Protein AF-A0A536XDP6-F1 (afdb_monomer_lite)

Structure (mmCIF, N/CA/C/O backbone):
data_AF-A0A536XDP6-F1
#
_entry.id   AF-A0A536XDP6-F1
#
loop_
_atom_site.group_PDB
_atom_site.id
_atom_site.type_symbol
_atom_site.label_atom_id
_atom_site.label_alt_id
_atom_site.label_comp_id
_atom_site.label_asym_id
_atom_site.label_entity_id
_atom_site.label_seq_id
_atom_site.pdbx_PDB_ins_code
_atom_site.Cartn_x
_atom_site.Cartn_y
_atom_site.Cartn_z
_atom_site.occupancy
_atom_site.B_iso_or_equiv
_atom_site.auth_seq_id
_atom_site.auth_comp_id
_atom_site.auth_asym_id
_atom_site.auth_atom_id
_atom_site.pdbx_PDB_model_num
ATOM 1 N N . MET A 1 1 ? -15.762 -5.859 -0.167 1.00 59.69 1 MET A N 1
ATOM 2 C CA . MET A 1 1 ? -15.067 -5.511 -1.423 1.00 59.69 1 MET A CA 1
ATOM 3 C C . MET A 1 1 ? -15.198 -4.012 -1.614 1.00 59.69 1 MET A C 1
ATOM 5 O O . MET A 1 1 ? -16.321 -3.524 -1.557 1.00 59.69 1 MET A O 1
ATOM 9 N N . MET A 1 2 ? -14.081 -3.291 -1.740 1.00 72.38 2 MET A N 1
ATOM 10 C CA . MET A 1 2 ? -14.096 -1.864 -2.092 1.00 72.38 2 MET A CA 1
ATOM 11 C C . MET A 1 2 ? -13.733 -1.722 -3.569 1.00 72.38 2 MET A C 1
ATOM 13 O O . MET A 1 2 ? -12.800 -2.383 -4.014 1.00 72.38 2 MET A O 1
ATOM 17 N N . THR A 1 3 ? -14.455 -0.881 -4.303 1.00 72.50 3 THR A N 1
ATOM 18 C CA . THR A 1 3 ? -14.242 -0.623 -5.736 1.00 72.50 3 THR A CA 1
ATOM 19 C C . THR A 1 3 ? -13.460 0.675 -5.940 1.00 72.50 3 THR A C 1
ATOM 21 O O . THR A 1 3 ? -13.860 1.718 -5.407 1.00 72.50 3 THR A O 1
ATOM 24 N N . GLY A 1 4 ? -12.377 0.620 -6.715 1.00 68.00 4 GLY A N 1
ATOM 25 C CA . GLY A 1 4 ? -11.529 1.750 -7.096 1.00 68.00 4 GLY A CA 1
ATOM 26 C C . GLY A 1 4 ? -11.326 1.846 -8.611 1.00 68.00 4 GLY A C 1
ATOM 27 O O . GLY A 1 4 ? -11.861 1.048 -9.375 1.00 68.00 4 GLY A O 1
ATOM 28 N N . GLU A 1 5 ? -10.587 2.863 -9.047 1.00 77.94 5 GLU A N 1
ATOM 29 C CA . GLU A 1 5 ? -10.377 3.164 -10.474 1.00 77.94 5 GLU A CA 1
ATOM 30 C C . GLU A 1 5 ? -9.341 2.243 -11.134 1.00 77.94 5 GLU A C 1
ATOM 32 O O . GLU A 1 5 ? -9.367 2.073 -12.348 1.00 77.94 5 GLU A O 1
ATOM 37 N N . GLY A 1 6 ? -8.451 1.641 -10.342 1.00 75.88 6 GLY A N 1
ATOM 38 C CA . GLY A 1 6 ? -7.462 0.657 -10.782 1.00 75.88 6 GLY A CA 1
ATOM 39 C C . GLY A 1 6 ? -7.885 -0.794 -10.532 1.00 75.88 6 GLY A C 1
ATOM 40 O O . GLY A 1 6 ? -7.323 -1.715 -11.099 1.00 75.88 6 GLY A O 1
ATOM 41 N N . GLY A 1 7 ? -8.903 -1.030 -9.697 1.00 83.94 7 GLY A N 1
ATOM 42 C CA . GLY A 1 7 ? -9.377 -2.377 -9.376 1.00 83.94 7 GLY A CA 1
ATOM 43 C C . GLY A 1 7 ? -10.166 -2.447 -8.071 1.00 83.94 7 GLY A C 1
ATOM 44 O O . GLY A 1 7 ? -10.642 -1.437 -7.554 1.00 83.94 7 GLY A O 1
ATOM 45 N N . ASN A 1 8 ? -10.298 -3.652 -7.519 1.00 91.88 8 ASN A N 1
ATOM 46 C CA . ASN A 1 8 ? -10.928 -3.875 -6.217 1.00 91.88 8 ASN A CA 1
ATOM 47 C C . ASN A 1 8 ? -9.886 -4.104 -5.122 1.00 91.88 8 ASN A C 1
ATOM 49 O O . ASN A 1 8 ? -8.837 -4.683 -5.377 1.00 91.88 8 ASN A O 1
ATOM 53 N N . LEU A 1 9 ? -10.231 -3.724 -3.891 1.00 94.75 9 LEU A N 1
ATOM 54 C CA . LEU A 1 9 ? -9.407 -3.943 -2.701 1.00 94.75 9 LEU A CA 1
ATOM 55 C C . LEU A 1 9 ? -10.046 -4.971 -1.767 1.00 94.75 9 LEU A C 1
ATOM 57 O O . LEU A 1 9 ? -11.274 -4.979 -1.553 1.00 94.75 9 LEU A O 1
ATOM 61 N N . GLY A 1 10 ? -9.192 -5.795 -1.161 1.00 97.06 10 GLY A N 1
ATOM 62 C CA . GLY A 1 10 ? -9.544 -6.655 -0.033 1.00 97.06 10 GLY A CA 1
ATOM 63 C C . GLY A 1 10 ? -9.261 -5.952 1.294 1.00 97.06 10 GLY A C 1
ATOM 64 O O . GLY A 1 10 ? -8.232 -5.305 1.445 1.00 97.06 10 GLY A O 1
ATOM 65 N N . VAL A 1 11 ? -10.163 -6.081 2.268 1.00 98.00 11 VAL A N 1
ATOM 66 C CA . VAL A 1 11 ? -9.973 -5.546 3.626 1.00 98.00 11 VAL A CA 1
ATOM 67 C C . VAL A 1 11 ? -10.388 -6.611 4.627 1.00 98.00 11 VAL A C 1
ATOM 69 O O . VAL A 1 11 ? -11.510 -7.114 4.556 1.00 98.00 11 VAL A O 1
ATOM 72 N N . SER A 1 12 ? -9.493 -6.931 5.558 1.00 98.12 12 SER A N 1
ATOM 73 C CA . SER A 1 12 ? -9.751 -7.820 6.688 1.00 98.12 12 SER A CA 1
ATOM 74 C C . SER A 1 12 ? -9.501 -7.068 7.994 1.00 98.12 12 SER A C 1
ATOM 76 O O . SER A 1 12 ? -8.410 -6.540 8.220 1.00 98.12 12 SER A O 1
ATOM 78 N N . VAL A 1 13 ? -10.526 -6.979 8.844 1.00 98.31 13 VAL A N 1
ATOM 79 C CA . VAL A 1 13 ? -10.441 -6.325 10.155 1.00 98.31 13 VAL A CA 1
ATOM 80 C C . VAL A 1 13 ? -10.131 -7.391 11.200 1.00 98.31 13 VAL A C 1
ATOM 82 O O . VAL A 1 13 ? -10.994 -8.196 11.537 1.00 98.31 13 VAL A O 1
ATOM 85 N N . GLY A 1 14 ? -8.899 -7.393 11.704 1.00 97.31 14 GLY A N 1
ATOM 86 C CA . GLY A 1 14 ? -8.476 -8.269 12.791 1.00 97.31 14 GLY A CA 1
ATOM 87 C C . GLY A 1 14 ? -8.759 -7.677 14.171 1.00 97.31 14 GLY A C 1
ATOM 88 O O . GLY A 1 14 ? -9.287 -6.569 14.314 1.00 97.31 14 GLY A O 1
ATOM 89 N N . GLU A 1 15 ? -8.369 -8.406 15.213 1.00 97.31 15 GLU A N 1
ATOM 90 C CA . GLU A 1 15 ? -8.502 -7.968 16.607 1.00 97.31 15 GLU A CA 1
ATOM 91 C C . GLU A 1 15 ? -7.620 -6.750 16.913 1.00 97.31 15 GLU A C 1
ATOM 93 O O . GLU A 1 15 ? -8.112 -5.797 17.512 1.00 97.31 15 GLU A O 1
ATOM 98 N N . ASP A 1 16 ? -6.403 -6.702 16.365 1.00 97.06 16 ASP A N 1
ATOM 99 C CA . ASP A 1 16 ? -5.434 -5.634 16.657 1.00 97.06 16 ASP A CA 1
ATOM 100 C C . ASP A 1 16 ? -5.323 -4.570 15.557 1.00 97.06 16 ASP A C 1
ATOM 102 O O . ASP A 1 16 ? -5.002 -3.412 15.824 1.00 97.06 16 ASP A O 1
ATOM 106 N N . ALA A 1 17 ? -5.543 -4.955 14.297 1.00 98.31 17 ALA A N 1
ATOM 107 C CA . ALA A 1 17 ? -5.245 -4.114 13.141 1.00 98.31 17 ALA A CA 1
ATOM 108 C C . ALA A 1 17 ? -6.060 -4.490 11.899 1.00 98.31 17 ALA A C 1
ATOM 110 O O . ALA A 1 17 ? -6.692 -5.546 11.834 1.00 98.31 17 ALA A O 1
ATOM 111 N N . VAL A 1 18 ? -6.008 -3.619 10.892 1.00 98.62 18 VAL A N 1
ATOM 112 C CA . VAL A 1 18 ? -6.554 -3.865 9.555 1.00 98.62 18 VAL A CA 1
ATOM 113 C C . VAL A 1 18 ? -5.447 -4.367 8.622 1.00 98.62 18 VAL A C 1
ATOM 115 O O . VAL A 1 18 ? -4.349 -3.800 8.581 1.00 98.62 18 VAL A O 1
ATOM 118 N N . PHE A 1 19 ? -5.760 -5.420 7.867 1.00 98.44 19 PHE A N 1
ATOM 119 C CA . PHE A 1 19 ? -4.957 -5.963 6.772 1.00 98.44 19 PHE A CA 1
ATOM 120 C C . PHE A 1 19 ? -5.635 -5.627 5.442 1.00 98.44 19 PHE A C 1
ATOM 122 O O . PHE A 1 19 ? -6.822 -5.920 5.259 1.00 98.44 19 PHE A O 1
ATOM 129 N N . VAL A 1 20 ? -4.896 -5.010 4.524 1.00 98.31 20 VAL A N 1
ATOM 130 C CA . VAL A 1 20 ? -5.408 -4.574 3.219 1.00 98.31 20 VAL A CA 1
ATOM 131 C C . VAL A 1 20 ? -4.690 -5.337 2.107 1.00 98.31 20 VAL A C 1
ATOM 133 O O . VAL A 1 20 ? -3.496 -5.606 2.208 1.00 98.31 20 VAL A O 1
ATOM 136 N N . ILE A 1 21 ? -5.426 -5.710 1.064 1.00 98.38 21 ILE A N 1
ATOM 137 C CA . ILE A 1 21 ? -4.898 -6.334 -0.153 1.00 98.38 21 ILE A CA 1
ATOM 138 C C . ILE A 1 21 ? -5.027 -5.309 -1.277 1.00 98.38 21 ILE A C 1
ATOM 140 O O . ILE A 1 21 ? -6.156 -4.931 -1.609 1.00 98.38 21 ILE A O 1
ATOM 144 N N . ASP A 1 22 ? -3.875 -4.917 -1.825 1.00 97.56 22 ASP A N 1
ATOM 145 C CA . ASP A 1 22 ? -3.628 -3.808 -2.755 1.00 97.56 22 ASP A CA 1
ATOM 146 C C . ASP A 1 22 ? -3.995 -2.422 -2.201 1.00 97.56 22 ASP A C 1
ATOM 148 O O . ASP A 1 22 ? -4.608 -2.304 -1.140 1.00 97.56 22 ASP A O 1
ATOM 152 N N . ASP A 1 23 ? -3.599 -1.349 -2.893 1.00 95.50 23 ASP A N 1
ATOM 153 C CA . ASP A 1 23 ? -3.773 0.025 -2.389 1.00 95.50 23 ASP A CA 1
ATOM 154 C C . ASP A 1 23 ? -4.168 1.091 -3.426 1.00 95.50 23 ASP A C 1
ATOM 156 O O . ASP A 1 23 ? -4.326 2.260 -3.063 1.00 95.50 23 ASP A O 1
ATOM 160 N N . GLN A 1 24 ? -4.459 0.682 -4.667 1.00 95.12 24 GLN A N 1
ATOM 161 C CA . GLN A 1 24 ? -4.857 1.567 -5.772 1.00 95.12 24 GLN A CA 1
ATOM 162 C C . GLN A 1 24 ? -3.796 2.624 -6.125 1.00 95.12 24 GLN A C 1
ATOM 164 O O . GLN A 1 24 ? -2.656 2.601 -5.679 1.00 95.12 24 GLN A O 1
ATOM 169 N N . PHE A 1 25 ? -4.177 3.588 -6.961 1.00 94.88 25 PHE A N 1
ATOM 170 C CA . PHE A 1 25 ? -3.356 4.751 -7.270 1.00 94.88 25 PHE A CA 1
ATOM 171 C C . PHE A 1 25 ? -3.166 5.666 -6.051 1.00 94.88 25 PHE A C 1
ATOM 173 O O . PHE A 1 25 ? -4.119 5.923 -5.307 1.00 94.88 25 PHE A O 1
ATOM 180 N N . ALA A 1 26 ? -1.982 6.280 -5.927 1.00 95.00 26 ALA A N 1
ATOM 181 C CA . ALA A 1 26 ? -1.637 7.231 -4.861 1.00 95.00 26 ALA A CA 1
ATOM 182 C C . ALA A 1 26 ? -2.757 8.236 -4.504 1.00 95.00 26 ALA A C 1
ATOM 184 O O . ALA A 1 26 ? -3.097 8.331 -3.317 1.00 95.00 26 ALA A O 1
ATOM 185 N N . PRO A 1 27 ? -3.391 8.950 -5.465 1.00 95.75 27 PRO A N 1
ATOM 186 C CA . PRO A 1 27 ? -4.417 9.953 -5.156 1.00 95.75 27 PRO A CA 1
ATOM 187 C C . PRO A 1 27 ? -5.665 9.400 -4.455 1.00 95.75 27 PRO A C 1
ATOM 189 O O . PRO A 1 27 ? -6.400 10.157 -3.822 1.00 95.75 27 PRO A O 1
ATOM 192 N N . LEU A 1 28 ? -5.912 8.089 -4.540 1.00 95.69 28 LEU A N 1
ATOM 193 C CA . LEU A 1 28 ? -7.068 7.441 -3.921 1.00 95.69 28 LEU A CA 1
ATOM 194 C C . LEU A 1 28 ? -6.835 7.071 -2.450 1.00 95.69 28 LEU A C 1
ATOM 196 O O . LEU A 1 28 ? -7.802 6.742 -1.757 1.00 95.69 28 LEU A O 1
ATOM 200 N N . THR A 1 29 ? -5.602 7.190 -1.941 1.00 96.25 29 THR A N 1
ATOM 201 C CA . THR A 1 29 ? -5.258 6.816 -0.556 1.00 96.25 29 THR A CA 1
ATOM 202 C C . THR A 1 29 ? -6.185 7.460 0.491 1.00 96.25 29 THR A C 1
ATOM 204 O O . THR A 1 29 ? -6.718 6.724 1.325 1.00 96.25 29 THR A O 1
ATOM 207 N N . PRO A 1 30 ? -6.496 8.778 0.443 1.00 96.44 30 PRO A N 1
ATOM 208 C CA . PRO A 1 30 ? -7.395 9.391 1.427 1.00 96.44 30 PRO A CA 1
ATOM 209 C C . PRO A 1 30 ? -8.817 8.813 1.388 1.00 96.44 30 PRO A C 1
ATOM 211 O O . PRO A 1 30 ? -9.444 8.607 2.428 1.00 96.44 30 PRO A O 1
ATOM 214 N N . LYS A 1 31 ? -9.329 8.501 0.190 1.00 95.12 31 LYS A N 1
ATOM 215 C CA . LYS A 1 31 ? -10.657 7.895 0.005 1.00 95.12 31 LYS A CA 1
ATOM 216 C C . LYS A 1 31 ? -10.699 6.475 0.574 1.00 95.12 31 LYS A C 1
ATOM 218 O O . LYS A 1 31 ? -11.687 6.100 1.204 1.00 95.12 31 LYS A O 1
ATOM 223 N N . ILE A 1 32 ? -9.626 5.710 0.381 1.00 95.38 32 ILE A N 1
ATOM 224 C CA . ILE A 1 32 ? -9.478 4.345 0.903 1.00 95.38 32 ILE A CA 1
ATOM 225 C C . ILE A 1 32 ? -9.409 4.361 2.429 1.00 95.38 32 ILE A C 1
ATOM 227 O O . ILE A 1 32 ? -10.166 3.640 3.077 1.00 95.38 32 ILE A O 1
ATOM 231 N N . GLN A 1 33 ? -8.582 5.229 3.015 1.00 96.31 33 GLN A N 1
ATOM 232 C CA . GLN A 1 33 ? -8.497 5.385 4.470 1.00 96.31 33 GLN A CA 1
ATOM 233 C C . GLN A 1 33 ? -9.847 5.789 5.075 1.00 96.31 33 GLN A C 1
ATOM 235 O O . GLN A 1 33 ? -10.271 5.206 6.071 1.00 96.31 33 GLN A O 1
ATOM 240 N N . ALA A 1 34 ? -10.573 6.714 4.439 1.00 96.75 34 ALA A N 1
ATOM 241 C CA . ALA A 1 34 ? -11.912 7.101 4.877 1.00 96.75 34 ALA A CA 1
ATOM 242 C C . ALA A 1 34 ? -12.929 5.948 4.784 1.00 96.75 34 ALA A C 1
ATOM 244 O O . ALA A 1 34 ? -13.822 5.844 5.624 1.00 96.75 34 ALA A O 1
ATOM 245 N N . ALA A 1 35 ? -12.816 5.075 3.779 1.00 96.31 35 ALA A N 1
ATOM 246 C CA . ALA A 1 35 ? -13.662 3.890 3.664 1.00 96.31 35 ALA A CA 1
ATOM 247 C C . ALA A 1 35 ? -13.336 2.847 4.747 1.00 96.31 35 ALA A C 1
ATOM 249 O O . ALA A 1 35 ? -14.253 2.327 5.381 1.00 96.31 35 ALA A O 1
ATOM 250 N N . ILE A 1 36 ? -12.051 2.598 5.016 1.00 97.00 36 ILE A N 1
ATOM 251 C CA . ILE A 1 36 ? -11.598 1.694 6.086 1.00 97.00 36 ILE A CA 1
ATOM 252 C C . ILE A 1 36 ? -12.032 2.214 7.463 1.00 97.00 36 ILE A C 1
ATOM 254 O O . ILE A 1 36 ? -12.504 1.428 8.282 1.00 97.00 36 ILE A O 1
ATOM 258 N N . ALA A 1 37 ? -11.971 3.529 7.695 1.00 97.12 37 ALA A N 1
ATOM 259 C CA . ALA A 1 37 ? -12.389 4.155 8.952 1.00 97.12 37 ALA A CA 1
ATOM 260 C C . ALA A 1 37 ? -13.879 3.937 9.286 1.00 97.12 37 ALA A C 1
ATOM 262 O O . ALA A 1 37 ? -14.268 3.998 10.450 1.00 97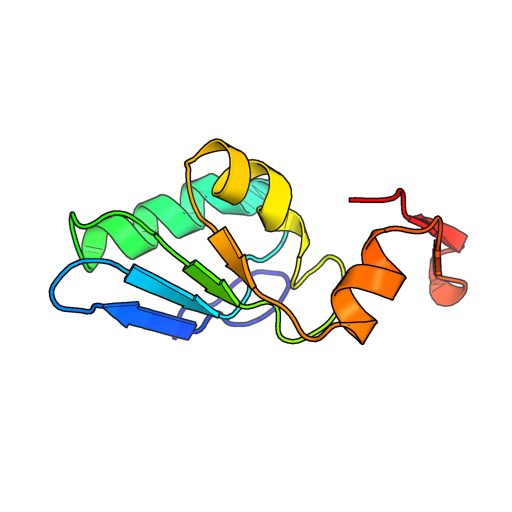.12 37 ALA A O 1
ATOM 263 N N . LYS A 1 38 ? -14.722 3.647 8.283 1.00 97.56 38 LYS A N 1
ATOM 264 C CA . LYS A 1 38 ? -16.130 3.259 8.497 1.00 97.56 38 LYS A CA 1
ATOM 265 C C . LYS A 1 38 ? -16.286 1.809 8.965 1.00 97.56 38 LYS A C 1
ATOM 267 O O . LYS A 1 38 ? -17.340 1.459 9.483 1.00 97.56 38 LYS A O 1
ATOM 272 N N . LEU A 1 39 ? -15.272 0.969 8.750 1.00 97.06 39 LEU A N 1
ATOM 273 C CA . LEU A 1 39 ? -15.258 -0.444 9.137 1.00 97.06 39 LEU A CA 1
ATOM 274 C C . LEU A 1 39 ? -14.569 -0.661 10.489 1.00 97.06 39 LEU A C 1
ATOM 276 O O . LEU A 1 39 ? -14.928 -1.582 11.217 1.00 97.06 39 LEU A O 1
ATOM 280 N N . SER A 1 40 ? -13.556 0.147 10.811 1.00 97.19 40 SER A N 1
ATOM 281 C CA . SER A 1 40 ? -12.759 0.006 12.030 1.00 97.19 40 SER A CA 1
ATOM 282 C C . SER A 1 40 ? -12.001 1.292 12.358 1.00 97.19 40 SER A C 1
ATOM 284 O O . SER A 1 40 ? -11.526 1.980 11.460 1.00 97.19 40 SER A O 1
ATOM 286 N N . SER A 1 41 ? -11.815 1.576 13.648 1.00 96.94 41 SER A N 1
ATOM 287 C CA . SER A 1 41 ? -10.900 2.618 14.142 1.00 96.94 41 SER A CA 1
ATOM 288 C C . SER A 1 41 ? -9.457 2.124 14.321 1.00 96.94 41 SER A C 1
ATOM 290 O O . SER A 1 41 ? -8.580 2.899 14.701 1.00 96.94 41 SER A O 1
ATOM 292 N N . LYS A 1 42 ? -9.200 0.833 14.076 1.00 98.06 42 LYS A N 1
ATOM 293 C CA . LYS A 1 42 ? -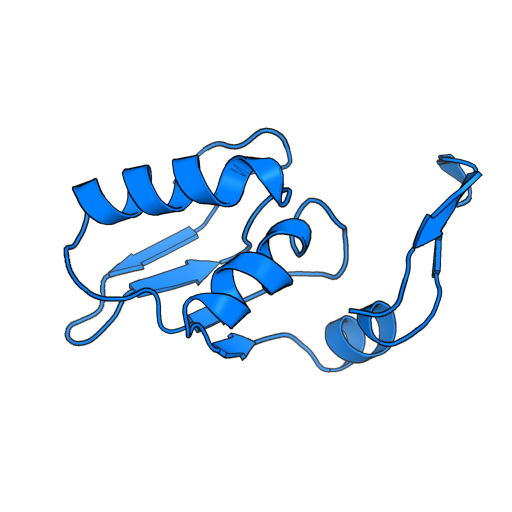7.870 0.221 14.192 1.00 98.06 42 LYS A CA 1
ATOM 294 C C . LYS A 1 42 ? -6.958 0.677 13.047 1.00 98.06 42 LYS A C 1
ATOM 296 O O . LYS A 1 42 ? -7.447 0.917 11.941 1.00 98.06 42 LYS A O 1
ATOM 301 N N . PRO A 1 43 ? -5.635 0.745 1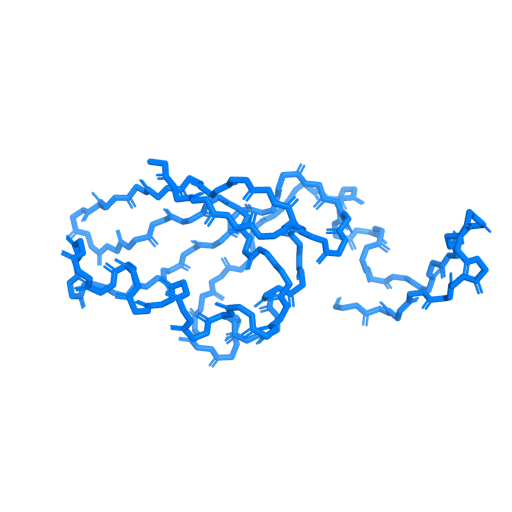3.267 1.00 97.69 43 PRO A N 1
ATOM 302 C CA . PRO A 1 43 ? -4.706 1.156 12.224 1.00 97.69 43 PRO A CA 1
ATOM 303 C C . PRO A 1 43 ? -4.622 0.118 11.098 1.00 97.69 43 PRO A C 1
ATOM 305 O O . PRO A 1 43 ? -4.715 -1.091 11.333 1.00 97.69 43 PRO A O 1
ATOM 308 N N . VAL A 1 44 ? -4.366 0.590 9.876 1.00 98.44 44 VAL A N 1
ATOM 309 C CA . VAL A 1 44 ? -3.881 -0.265 8.784 1.00 98.44 44 VAL A CA 1
ATOM 310 C C . VAL A 1 44 ? -2.434 -0.616 9.088 1.00 98.44 44 VAL A C 1
ATOM 312 O O . VAL A 1 44 ? -1.571 0.257 9.078 1.00 98.44 44 VAL A O 1
ATOM 315 N N . LYS A 1 45 ? -2.175 -1.888 9.394 1.00 98.50 45 LYS A N 1
ATOM 316 C CA . LYS A 1 45 ? -0.833 -2.340 9.789 1.00 98.50 45 LYS A CA 1
ATOM 317 C C . LYS A 1 45 ? -0.090 -3.038 8.664 1.00 98.50 45 LYS A C 1
ATOM 319 O O . LYS A 1 45 ? 1.134 -2.986 8.633 1.00 98.50 45 LYS A O 1
ATOM 324 N N . PHE A 1 46 ? -0.820 -3.663 7.748 1.00 98.62 46 PHE A N 1
ATOM 325 C CA . PHE A 1 46 ? -0.245 -4.390 6.628 1.00 98.62 46 PHE A CA 1
ATOM 326 C C . PHE A 1 46 ? -0.992 -4.069 5.340 1.00 98.62 46 PHE A C 1
ATOM 328 O O . PHE A 1 46 ? -2.227 -4.034 5.329 1.00 98.62 46 PHE A O 1
ATOM 335 N N . VAL A 1 47 ? -0.222 -3.898 4.271 1.00 98.56 47 VAL A N 1
ATOM 336 C CA . VAL A 1 47 ? -0.705 -3.850 2.890 1.00 98.56 47 VAL A CA 1
ATOM 337 C C . VAL A 1 47 ? -0.002 -4.968 2.136 1.00 98.56 47 VAL A C 1
ATOM 339 O O . VAL A 1 47 ? 1.224 -5.037 2.148 1.00 98.56 47 VAL A O 1
ATOM 342 N N . LEU A 1 48 ? -0.766 -5.860 1.517 1.00 98.44 48 LEU A N 1
ATOM 343 C CA . LEU A 1 48 ? -0.246 -6.903 0.643 1.00 98.44 48 LEU A CA 1
ATOM 344 C C . LEU A 1 48 ? -0.428 -6.478 -0.812 1.00 98.44 48 LEU A C 1
ATOM 346 O O . LEU A 1 48 ? -1.571 -6.420 -1.259 1.00 98.44 48 LEU A O 1
ATOM 350 N N . ASN A 1 49 ? 0.656 -6.258 -1.561 1.00 98.00 49 ASN A N 1
ATOM 351 C CA . ASN A 1 49 ? 0.542 -6.086 -3.011 1.00 98.00 49 ASN A CA 1
ATOM 352 C C . ASN A 1 49 ? 0.465 -7.457 -3.693 1.00 98.00 49 ASN A C 1
ATOM 354 O O . ASN A 1 49 ? 1.327 -8.323 -3.499 1.00 98.00 49 ASN A O 1
ATOM 358 N N . THR A 1 50 ? -0.554 -7.644 -4.525 1.00 97.44 50 THR A N 1
ATOM 359 C CA . THR A 1 50 ? -0.763 -8.871 -5.303 1.00 97.44 50 THR A CA 1
ATOM 360 C C . THR A 1 50 ? 0.221 -8.982 -6.464 1.00 97.44 50 THR A C 1
ATOM 362 O O . THR A 1 50 ? 0.663 -10.082 -6.798 1.00 97.44 50 THR A O 1
ATOM 365 N N . HIS A 1 51 ? 0.591 -7.850 -7.066 1.00 95.75 51 HIS A N 1
ATOM 366 C CA . HIS A 1 51 ? 1.594 -7.738 -8.123 1.00 95.75 51 HIS A CA 1
ATOM 367 C C . HIS A 1 51 ? 2.119 -6.294 -8.232 1.00 95.75 51 HIS A C 1
ATOM 369 O O . HIS A 1 51 ? 1.797 -5.453 -7.404 1.00 95.75 51 HIS A O 1
ATOM 375 N N . TRP A 1 52 ? 2.983 -6.022 -9.215 1.00 93.88 52 TRP A N 1
ATOM 376 C CA . TRP A 1 52 ? 3.799 -4.801 -9.308 1.00 93.88 52 TRP A CA 1
ATOM 377 C C . TRP A 1 52 ? 3.165 -3.643 -10.089 1.00 93.88 52 TRP A C 1
ATOM 379 O O . TRP A 1 52 ? 3.814 -2.614 -10.254 1.00 93.88 52 TRP A O 1
ATOM 389 N N . HIS A 1 53 ? 1.971 -3.812 -10.661 1.00 93.12 53 HIS A N 1
ATOM 390 C CA . HIS A 1 53 ? 1.381 -2.737 -11.453 1.00 93.12 53 HIS A CA 1
ATOM 391 C C . HIS A 1 53 ? 0.975 -1.553 -10.562 1.00 93.12 53 HIS A C 1
ATOM 393 O O . HIS A 1 53 ? 0.597 -1.717 -9.403 1.00 93.12 53 HIS A O 1
ATOM 399 N N . PHE A 1 54 ? 1.053 -0.348 -11.128 1.00 91.06 54 PHE A N 1
ATOM 400 C CA . PHE A 1 54 ? 0.895 0.922 -10.411 1.00 91.06 54 PHE A CA 1
ATOM 401 C C . PHE A 1 54 ? -0.533 1.169 -9.885 1.00 91.06 54 PHE A C 1
ATOM 403 O O . PHE A 1 54 ? -0.740 2.013 -9.017 1.00 91.06 54 PHE A O 1
ATOM 410 N N . ASP A 1 55 ? -1.521 0.431 -10.385 1.00 92.38 55 ASP A N 1
ATOM 411 C CA . ASP A 1 55 ? -2.890 0.340 -9.868 1.00 92.38 55 ASP A CA 1
ATOM 412 C C . ASP A 1 55 ? -3.035 -0.569 -8.636 1.00 92.38 55 ASP A C 1
ATOM 414 O O . ASP A 1 55 ? -4.094 -0.580 -8.011 1.00 92.38 55 ASP A O 1
ATOM 418 N N . HIS A 1 56 ? -1.985 -1.293 -8.250 1.00 95.88 56 HIS A N 1
ATOM 419 C CA . HIS A 1 56 ? -1.966 -2.179 -7.081 1.00 95.88 56 HIS A CA 1
ATOM 420 C C . HIS A 1 56 ? -0.893 -1.811 -6.046 1.00 95.88 56 HIS A C 1
ATOM 422 O O . HIS A 1 56 ? -0.947 -2.319 -4.921 1.00 95.88 56 HIS A O 1
ATOM 428 N N . THR A 1 57 ? 0.063 -0.957 -6.427 1.00 95.88 57 THR A N 1
ATOM 429 C CA . THR A 1 57 ? 1.170 -0.492 -5.571 1.00 95.88 57 THR A CA 1
ATOM 430 C C . THR A 1 57 ? 1.249 1.023 -5.432 1.00 95.88 57 THR A C 1
ATOM 432 O O . THR A 1 57 ? 2.053 1.525 -4.650 1.00 95.88 57 THR A O 1
ATOM 435 N N . GLY A 1 58 ? 0.447 1.779 -6.185 1.00 95.12 58 GLY A N 1
ATOM 436 C CA . GLY A 1 58 ? 0.551 3.234 -6.230 1.00 95.12 58 GLY A CA 1
ATOM 437 C C . GLY A 1 58 ? 0.297 3.910 -4.881 1.00 95.12 58 GLY A C 1
ATOM 438 O O . GLY A 1 58 ? 0.747 5.035 -4.675 1.00 95.12 58 GLY A O 1
ATOM 439 N N . GLY A 1 59 ? -0.408 3.258 -3.954 1.00 96.62 59 GLY A N 1
ATOM 440 C CA . GLY A 1 59 ? -0.658 3.752 -2.601 1.00 96.62 59 GLY A CA 1
ATOM 441 C C . GLY A 1 59 ? 0.466 3.461 -1.599 1.00 96.62 59 GLY A C 1
ATOM 442 O O . GLY A 1 59 ? 0.421 4.008 -0.489 1.00 96.62 59 GLY A O 1
ATOM 443 N N . ASN A 1 60 ? 1.475 2.662 -1.972 1.00 97.50 60 ASN A N 1
ATOM 444 C CA . ASN A 1 60 ? 2.474 2.115 -1.050 1.00 97.50 60 ASN A CA 1
ATOM 445 C C . ASN A 1 60 ? 3.198 3.214 -0.274 1.00 97.50 60 ASN A C 1
ATOM 447 O O . ASN A 1 60 ? 3.329 3.129 0.946 1.00 97.50 60 ASN A O 1
ATOM 451 N N . GLU A 1 61 ? 3.639 4.275 -0.955 1.00 96.69 61 GLU A N 1
ATOM 452 C CA . GLU A 1 61 ? 4.371 5.370 -0.312 1.00 96.69 61 GLU A CA 1
ATOM 453 C C . GLU A 1 61 ? 3.512 6.075 0.752 1.00 96.69 61 GLU A C 1
ATOM 455 O O . GLU A 1 61 ? 3.983 6.366 1.855 1.00 96.69 61 GLU A O 1
ATOM 460 N N . ASN A 1 62 ? 2.234 6.321 0.455 1.00 97.69 62 ASN A N 1
ATOM 461 C CA . ASN A 1 62 ? 1.326 7.008 1.370 1.00 97.69 62 ASN A CA 1
ATOM 462 C C . ASN A 1 62 ? 0.989 6.142 2.589 1.00 97.69 62 ASN A C 1
ATOM 464 O O . ASN A 1 62 ? 1.032 6.624 3.723 1.00 97.69 62 ASN A O 1
ATOM 468 N N . LEU A 1 63 ? 0.663 4.865 2.366 1.00 97.75 63 LEU A N 1
ATOM 469 C CA . LEU A 1 63 ? 0.326 3.933 3.445 1.00 97.75 63 LEU A CA 1
ATOM 470 C C . LEU A 1 63 ? 1.560 3.562 4.277 1.00 97.75 63 LEU A C 1
ATOM 472 O O . LEU A 1 63 ? 1.463 3.488 5.502 1.00 97.75 63 LEU A O 1
ATOM 476 N N . GLY A 1 64 ? 2.727 3.430 3.645 1.00 97.75 64 GLY A N 1
ATOM 477 C CA . GLY A 1 64 ? 4.010 3.241 4.319 1.00 97.75 64 GLY A CA 1
ATOM 478 C C . GLY A 1 64 ? 4.366 4.421 5.225 1.00 97.75 64 GLY A C 1
ATOM 479 O O . GLY A 1 64 ? 4.678 4.224 6.400 1.00 97.75 64 GLY A O 1
ATOM 480 N N . LYS A 1 65 ? 4.219 5.665 4.739 1.00 98.00 65 LYS A N 1
ATOM 481 C CA . LYS A 1 65 ? 4.380 6.880 5.568 1.00 98.00 65 LYS A CA 1
ATOM 482 C C . LYS A 1 65 ? 3.369 6.957 6.714 1.00 98.00 65 LYS A C 1
ATOM 484 O O . LYS A 1 65 ? 3.683 7.516 7.761 1.00 98.00 65 LYS A O 1
ATOM 489 N N . ALA A 1 66 ? 2.179 6.385 6.534 1.00 97.31 66 ALA A N 1
ATOM 490 C CA . ALA A 1 66 ? 1.167 6.263 7.582 1.00 97.31 66 ALA A CA 1
ATOM 491 C C . ALA A 1 66 ? 1.440 5.116 8.582 1.00 97.31 66 ALA A C 1
ATOM 493 O O . ALA A 1 66 ? 0.664 4.933 9.519 1.00 97.31 66 ALA A O 1
ATOM 494 N N . GLY A 1 67 ? 2.535 4.365 8.414 1.00 97.88 67 GLY A N 1
ATOM 495 C CA . GLY A 1 67 ? 2.985 3.326 9.344 1.00 97.88 67 GLY A CA 1
ATOM 496 C C . GLY A 1 67 ? 2.599 1.896 8.963 1.00 97.88 67 GLY A C 1
ATOM 497 O O . GLY A 1 67 ? 2.831 0.983 9.758 1.00 97.88 67 GLY A O 1
ATOM 498 N N . ALA A 1 68 ? 2.026 1.675 7.776 1.00 98.50 68 ALA A N 1
ATOM 499 C CA . ALA A 1 68 ? 1.752 0.327 7.293 1.00 98.50 68 ALA A CA 1
ATOM 500 C C . ALA A 1 68 ? 3.041 -0.377 6.839 1.00 98.50 68 ALA A C 1
ATOM 502 O O . ALA A 1 68 ? 3.921 0.218 6.217 1.00 98.50 68 ALA A O 1
ATOM 503 N N . ILE A 1 69 ? 3.132 -1.675 7.111 1.00 98.44 69 ILE A N 1
ATOM 504 C CA . ILE A 1 69 ? 4.179 -2.544 6.579 1.00 98.44 69 ILE A CA 1
ATOM 505 C C . ILE A 1 69 ? 3.714 -3.056 5.216 1.00 98.44 69 ILE A C 1
ATOM 507 O O . ILE A 1 69 ? 2.692 -3.741 5.120 1.00 98.44 69 ILE A O 1
ATOM 511 N N . ILE A 1 70 ? 4.482 -2.745 4.174 1.00 98.19 70 ILE A N 1
ATOM 512 C CA . ILE A 1 70 ? 4.226 -3.245 2.823 1.00 98.19 70 ILE A CA 1
ATOM 513 C C . ILE A 1 70 ? 4.802 -4.657 2.698 1.00 98.19 70 ILE A C 1
ATOM 515 O O . ILE A 1 70 ? 5.983 -4.898 2.959 1.00 98.19 70 ILE A O 1
ATOM 519 N N . VAL A 1 71 ? 3.947 -5.598 2.314 1.00 98.25 71 VAL A N 1
ATOM 520 C CA . VAL A 1 71 ? 4.262 -7.012 2.130 1.00 98.25 71 VAL A CA 1
ATOM 521 C C . VAL A 1 71 ? 4.036 -7.354 0.666 1.00 98.25 71 VAL A C 1
ATOM 523 O O . VAL A 1 71 ? 3.008 -7.020 0.087 1.00 98.25 71 VAL A O 1
ATOM 526 N N . ALA A 1 72 ? 4.987 -8.049 0.056 1.00 97.88 72 ALA A N 1
ATOM 527 C CA . ALA A 1 72 ? 4.847 -8.528 -1.309 1.00 97.88 72 ALA A CA 1
ATOM 528 C C . ALA A 1 72 ? 5.737 -9.751 -1.539 1.00 97.88 72 ALA 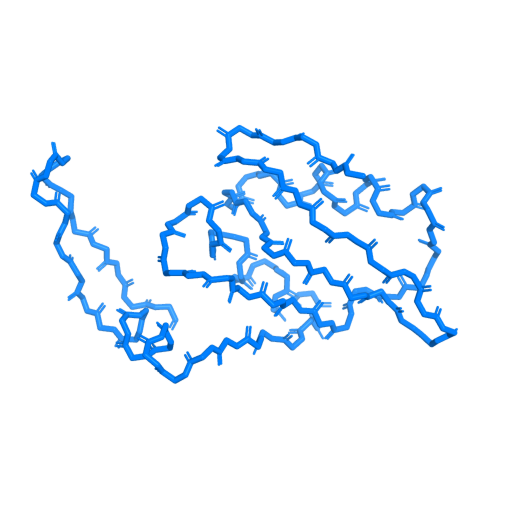A C 1
ATOM 530 O O . ALA A 1 72 ? 6.688 -9.999 -0.791 1.00 97.88 72 ALA A O 1
ATOM 531 N N . HIS A 1 73 ? 5.457 -10.496 -2.607 1.00 98.38 73 HIS A N 1
ATOM 532 C CA . HIS A 1 73 ? 6.378 -11.519 -3.095 1.00 98.38 73 HIS A CA 1
ATOM 533 C C . HIS A 1 73 ? 7.723 -10.880 -3.498 1.00 98.38 73 HIS A C 1
ATOM 535 O O . HIS A 1 73 ? 7.755 -9.762 -4.017 1.00 98.38 73 HIS A O 1
ATOM 541 N N . GLU A 1 74 ? 8.843 -11.592 -3.338 1.00 97.62 74 GLU A N 1
ATOM 542 C CA . GLU A 1 74 ? 10.186 -11.049 -3.617 1.00 97.62 74 GLU A CA 1
ATOM 543 C C . GLU A 1 74 ? 10.344 -10.510 -5.052 1.00 97.62 74 GLU A C 1
ATOM 545 O O . GLU A 1 74 ? 10.961 -9.471 -5.267 1.00 97.62 74 GLU A O 1
ATOM 550 N N . ASN A 1 75 ? 9.715 -11.165 -6.032 1.00 96.94 75 ASN A N 1
ATOM 551 C CA . ASN A 1 75 ? 9.689 -10.714 -7.427 1.00 96.94 75 ASN A CA 1
ATOM 552 C C . ASN A 1 75 ? 8.972 -9.370 -7.622 1.00 96.94 75 ASN A C 1
ATOM 554 O O . ASN A 1 75 ? 9.394 -8.588 -8.472 1.00 96.94 75 ASN A O 1
ATOM 558 N N . VAL A 1 76 ? 7.926 -9.085 -6.839 1.00 96.62 76 VAL A N 1
ATOM 559 C CA . VAL A 1 76 ? 7.242 -7.783 -6.868 1.00 96.62 76 VAL A CA 1
ATOM 560 C C . VAL A 1 76 ? 8.193 -6.715 -6.348 1.00 96.62 76 VAL A C 1
ATOM 562 O O . VAL A 1 76 ? 8.455 -5.748 -7.055 1.00 96.62 76 VAL A O 1
ATOM 565 N N . LYS A 1 77 ? 8.817 -6.953 -5.186 1.00 94.81 77 LYS A N 1
ATOM 566 C CA . LYS A 1 77 ? 9.836 -6.050 -4.635 1.00 94.81 77 LYS A CA 1
ATOM 567 C C . LYS A 1 77 ? 10.969 -5.806 -5.631 1.00 94.81 77 LYS A C 1
ATOM 569 O O . LYS A 1 77 ? 11.309 -4.666 -5.902 1.00 94.81 77 LYS A O 1
ATOM 574 N N . LYS A 1 78 ? 11.525 -6.864 -6.229 1.00 94.94 78 LYS A N 1
ATOM 575 C CA . LYS A 1 78 ? 12.596 -6.744 -7.227 1.00 94.94 78 LYS A CA 1
ATOM 576 C C . LYS A 1 78 ? 12.176 -5.878 -8.416 1.00 94.94 78 LYS A C 1
ATOM 578 O O . LYS A 1 78 ? 12.988 -5.095 -8.895 1.00 94.94 78 LYS A O 1
ATOM 583 N N . ARG A 1 79 ? 10.936 -6.025 -8.895 1.00 93.81 79 ARG A N 1
ATOM 584 C CA . ARG A 1 79 ? 10.413 -5.237 -10.017 1.00 93.81 79 ARG A CA 1
ATOM 585 C C . ARG A 1 79 ? 10.239 -3.767 -9.640 1.00 93.81 79 ARG A C 1
ATOM 587 O O . ARG A 1 79 ? 10.651 -2.916 -10.420 1.00 93.81 79 ARG A O 1
ATOM 594 N N . LEU A 1 80 ? 9.696 -3.500 -8.453 1.00 94.00 80 LEU A N 1
ATOM 595 C CA . LEU A 1 80 ? 9.480 -2.150 -7.929 1.00 94.00 80 LEU A CA 1
ATOM 596 C C . LEU A 1 80 ? 10.781 -1.444 -7.551 1.00 94.00 80 LEU A C 1
ATOM 598 O O . LEU A 1 80 ? 10.869 -0.244 -7.714 1.00 94.00 80 LEU A O 1
ATOM 602 N N . SER A 1 81 ? 11.825 -2.152 -7.119 1.00 94.00 81 SER A N 1
ATOM 603 C CA . SER A 1 81 ? 13.102 -1.534 -6.721 1.00 94.00 81 SER A CA 1
ATOM 604 C C . SER A 1 81 ? 14.035 -1.199 -7.897 1.00 94.00 81 SER A C 1
ATOM 606 O O . SER A 1 81 ? 15.213 -0.906 -7.690 1.00 94.00 81 SER A O 1
ATOM 608 N N . THR A 1 82 ? 13.550 -1.261 -9.139 1.00 92.56 82 THR A N 1
ATOM 609 C CA . THR A 1 82 ? 14.341 -0.978 -10.349 1.00 92.56 82 THR A CA 1
ATOM 610 C C . THR A 1 82 ? 13.570 -0.084 -11.311 1.00 92.56 82 THR A C 1
ATOM 612 O O . THR A 1 82 ? 12.343 -0.114 -11.326 1.00 92.56 82 THR A O 1
ATOM 615 N N . GLU A 1 83 ? 14.274 0.706 -12.131 1.00 92.50 83 GLU A N 1
ATOM 616 C CA . GLU A 1 83 ? 13.620 1.452 -13.213 1.00 92.50 83 GLU A CA 1
ATOM 617 C C . GLU A 1 83 ? 12.983 0.458 -14.194 1.00 92.50 83 GLU A C 1
ATOM 619 O O . GLU A 1 83 ? 13.641 -0.459 -14.695 1.00 92.50 83 GLU A O 1
ATOM 624 N N . GLY A 1 84 ? 11.691 0.641 -14.453 1.00 87.75 84 GLY A N 1
ATOM 625 C CA . GLY A 1 84 ? 10.932 -0.149 -15.410 1.00 87.75 84 GLY A CA 1
ATOM 626 C C . GLY A 1 84 ? 10.554 0.669 -16.637 1.00 87.75 84 GLY A C 1
ATOM 627 O O . GLY A 1 84 ? 10.566 1.900 -16.628 1.00 87.75 84 GLY A O 1
ATOM 628 N N . PHE A 1 85 ? 10.183 -0.030 -17.705 1.00 90.00 85 PHE A N 1
ATOM 629 C CA . PHE A 1 85 ? 9.614 0.573 -18.903 1.00 90.00 85 PHE A CA 1
ATOM 630 C C . PHE A 1 85 ? 8.345 -0.179 -19.294 1.00 90.00 85 PHE A C 1
ATOM 632 O O . PHE A 1 85 ? 8.371 -1.399 -19.476 1.00 90.00 85 PHE A O 1
ATOM 639 N N . ILE A 1 86 ? 7.236 0.551 -19.394 1.00 87.06 86 ILE A N 1
ATOM 640 C CA . ILE A 1 86 ? 5.955 0.038 -19.868 1.00 87.06 86 ILE A CA 1
ATOM 641 C C . ILE A 1 86 ? 5.798 0.492 -21.315 1.00 87.06 86 ILE A C 1
ATOM 643 O O . ILE A 1 86 ? 5.361 1.611 -21.586 1.00 87.06 86 ILE A O 1
ATOM 647 N N . GLU A 1 87 ? 6.175 -0.393 -22.237 1.00 90.31 87 GLU A N 1
ATOM 648 C CA . GLU A 1 87 ? 6.210 -0.121 -23.677 1.00 90.31 87 GLU A CA 1
ATOM 649 C C . GLU A 1 87 ? 4.869 0.384 -24.211 1.00 90.31 87 GLU A C 1
ATOM 651 O O . GLU A 1 87 ? 4.834 1.393 -24.910 1.00 90.31 87 GLU A O 1
ATOM 656 N N . PHE A 1 88 ? 3.765 -0.245 -23.797 1.00 90.12 88 PHE A N 1
ATOM 657 C CA . PHE A 1 88 ? 2.412 0.125 -24.220 1.00 90.12 88 PHE A CA 1
ATOM 658 C C . PHE A 1 88 ? 2.078 1.608 -23.980 1.00 90.12 88 PHE A C 1
ATOM 660 O O . PHE A 1 88 ? 1.366 2.216 -24.774 1.00 90.12 88 PHE A O 1
ATOM 667 N N . PHE A 1 89 ? 2.620 2.202 -22.914 1.00 89.00 89 PHE A N 1
ATOM 668 C CA . PHE A 1 89 ? 2.402 3.609 -22.568 1.00 89.00 89 PHE A CA 1
ATOM 669 C C . PHE A 1 89 ? 3.598 4.511 -22.898 1.00 89.00 89 PHE A C 1
ATOM 671 O O . PHE A 1 89 ? 3.545 5.707 -22.619 1.00 89.00 89 PHE A O 1
ATOM 678 N N . GLY A 1 90 ? 4.702 3.963 -23.421 1.00 93.00 90 GLY A N 1
ATOM 679 C CA . GLY A 1 90 ? 5.966 4.695 -23.553 1.00 93.00 90 GLY A CA 1
ATOM 680 C C . GLY A 1 90 ? 6.468 5.273 -22.220 1.00 93.00 90 GLY A C 1
ATOM 681 O O . GLY A 1 90 ? 7.129 6.310 -22.203 1.00 93.00 90 GLY A O 1
ATOM 682 N N . MET A 1 91 ? 6.117 4.640 -21.096 1.00 90.88 91 MET A N 1
ATOM 683 C CA . MET A 1 91 ? 6.287 5.192 -19.751 1.00 90.88 91 MET A CA 1
ATOM 684 C C . MET A 1 91 ? 7.463 4.540 -19.027 1.00 90.88 91 MET A C 1
ATOM 686 O O . MET A 1 91 ? 7.595 3.318 -19.021 1.00 90.88 91 MET A O 1
ATOM 690 N N . LYS A 1 92 ? 8.273 5.350 -18.340 1.00 90.12 92 LYS A N 1
ATOM 691 C CA . LYS A 1 92 ? 9.249 4.865 -17.359 1.00 90.12 92 LYS A CA 1
ATOM 692 C C . LYS A 1 92 ? 8.650 4.851 -15.957 1.00 90.12 92 LYS A C 1
ATOM 694 O O . LYS A 1 92 ? 8.043 5.840 -15.548 1.00 90.12 92 LYS A O 1
ATOM 699 N N . THR A 1 93 ? 8.875 3.774 -15.213 1.00 87.06 93 THR A N 1
ATOM 700 C CA . THR A 1 93 ? 8.527 3.680 -13.790 1.00 87.06 93 THR A CA 1
ATOM 701 C C . THR A 1 93 ? 9.779 3.878 -12.950 1.00 87.06 93 THR A C 1
ATOM 703 O O . THR A 1 93 ? 10.848 3.367 -13.287 1.00 87.06 93 THR A O 1
ATOM 706 N N . LYS A 1 94 ? 9.662 4.640 -11.864 1.00 87.25 94 LYS A N 1
ATOM 707 C CA . LYS A 1 94 ? 10.770 4.851 -10.929 1.00 87.25 94 LYS A CA 1
ATOM 708 C C . LYS A 1 94 ? 10.821 3.712 -9.910 1.00 87.25 94 LYS A C 1
ATOM 710 O O . LYS A 1 94 ? 9.785 3.096 -9.674 1.00 87.25 94 LYS A O 1
ATOM 715 N N . PRO A 1 95 ? 11.990 3.468 -9.300 1.00 89.38 95 PRO A N 1
ATOM 716 C CA . PRO A 1 95 ? 12.065 2.625 -8.125 1.00 89.38 95 PRO A CA 1
ATOM 717 C C . PRO A 1 95 ? 11.190 3.146 -6.973 1.00 89.38 95 PRO A C 1
ATOM 719 O O . PRO A 1 95 ? 11.173 4.358 -6.740 1.00 89.38 95 PRO A O 1
ATOM 722 N N . GLU A 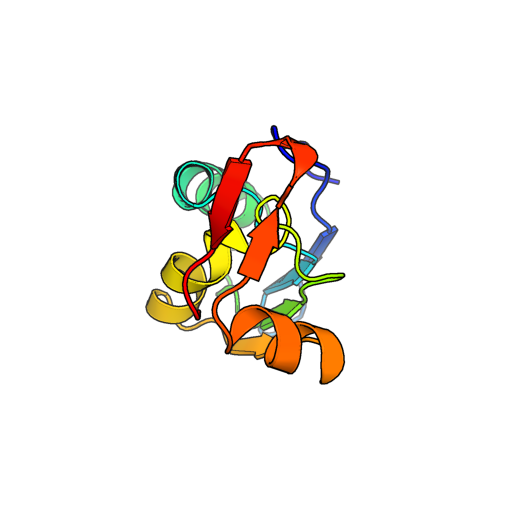1 96 ? 10.533 2.232 -6.257 1.00 81.94 96 GLU A N 1
ATOM 723 C CA . GLU A 1 96 ? 9.728 2.464 -5.041 1.00 81.94 96 GLU A CA 1
ATOM 724 C C . GLU A 1 96 ? 10.347 1.790 -3.805 1.00 81.94 96 GLU A C 1
ATOM 726 O O . GLU A 1 96 ? 10.910 0.669 -3.937 1.00 81.94 96 GLU A O 1
#

Sequence (96 aa):
MMTGEGGNLGVSVGEDAVFVIDDQFAPLTPKIQAAIAKLSSKPVKFVLNTHWHFDHTGGNENLGKAGAIIVAHENVKKRLSTEGFIEFFGMKTKPE

Foldseek 3Di:
DDADPLGDKDWDQDPAAIEIEFQAACVCNVVVVVVVVVVDPHYQAEYEQPAQDCRRCNNVVVSVVVHHDYDYDVVNLVQQQDWDADPVVRDIHHRD

Radius of gyration: 13.4 Å; chains: 1; bounding box: 30×22×41 Å

Secondary structure (DSSP, 8-state):
-EE-SS-EEEEEE-SS-EEEE----GGGHHHHHHHHHTT-SS-EEEEEESSSSHHHHTTHHHHHHTTPEEEE-HHHHHHHTS-EEEGGGTEEEPP-

pLDDT: mean 93.78, std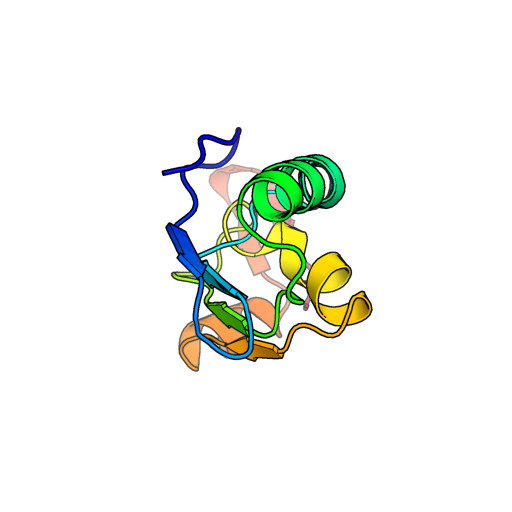 6.96, range [59.69, 98.62]